Protein AF-A0A5E4J9L6-F1 (afdb_monomer)

Sequence (133 aa):
MPQKLSNAWMKELGEKWEQIHNNYINNIGNLTLAAYNEKYSNRTFLEKRDLVNDGHPIGLGNCPLRLNEGLSRKDQWGKTEIVERTEKLAEEATMVWPYPQLSPEIIAKYRLLKTEEYNVDDSEDSKPDDEYY

Foldseek 3Di:
DDPDADPVQDVLQPPCS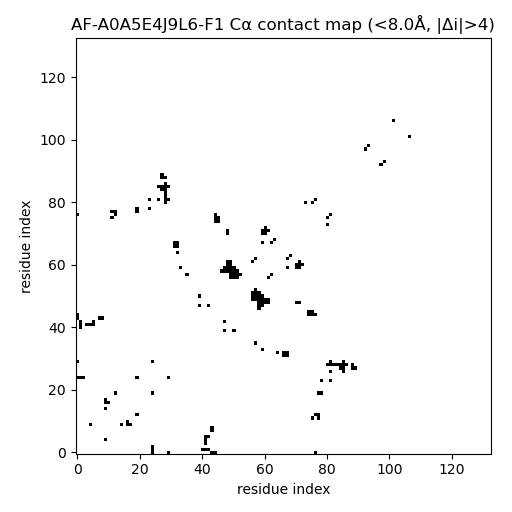VVFCVVQVPFCLPDDDAPCVVQCHNDFLVCQQQPDDPNHGRHLLPDPDPLSPPSVVDPHDTPVSSVVSSVVVVVVVCVVVPDDDDDPVVVVVVVVVVVVVPPPPPDDDDDDDDDDD

Radius of gyration: 23.13 Å; Cα contacts (8 Å, |Δi|>4): 103; chains: 1; bounding box: 56×44×55 Å

Mean predicted aligned error: 9.45 Å

Solvent-accessible surface area (backbone atoms only — not comparable to full-atom values): 8366 Å² total; per-residue (Å²): 115,54,97,60,76,38,74,67,46,41,59,75,50,38,99,53,25,65,63,46,44,76,75,45,57,86,39,68,33,53,58,67,87,72,96,55,61,81,81,38,60,60,55,46,64,59,58,35,29,68,27,67,55,96,90,40,75,70,8,51,43,65,48,90,49,73,77,36,63,69,51,56,79,51,88,72,79,47,69,68,56,34,50,60,40,28,53,55,53,49,54,55,46,45,72,76,58,55,82,81,90,71,55,72,67,59,53,51,53,56,54,50,56,58,55,68,78,59,74,82,78,78,85,72,91,74,75,87,82,78,88,84,136

pLDDT: mean 86.75, std 15.87, range [41.81, 97.88]

Secondary structure (DSSP, 8-state):
--SS--HHHHHHH-TTHHHHHHHHTTSGGG----S-HHHHTT--HHHHHT-EETTEE-SGGG---GGGTTGGG-S--SHHHHHHHHHHHHHHHHHHSPPP---HHHHHHHHHHHHHTT---------------

Structure (mmCIF, N/CA/C/O backbone):
data_AF-A0A5E4J9L6-F1
#
_entry.id   AF-A0A5E4J9L6-F1
#
loop_
_atom_site.group_PDB
_atom_site.id
_atom_site.type_symbol
_atom_site.label_atom_id
_atom_site.label_alt_id
_atom_site.label_comp_id
_atom_site.label_asym_id
_atom_site.label_entity_id
_atom_site.label_seq_id
_atom_site.pdbx_PDB_ins_code
_atom_site.Cartn_x
_atom_site.Cartn_y
_atom_site.Cartn_z
_atom_site.occupancy
_atom_site.B_iso_or_equiv
_atom_site.auth_seq_id
_atom_site.auth_comp_id
_atom_site.auth_asym_id
_atom_site.auth_atom_id
_atom_site.pdbx_PDB_model_num
ATOM 1 N N . MET A 1 1 ? -1.182 -2.078 4.657 1.00 92.62 1 MET A N 1
ATOM 2 C CA . MET A 1 1 ? -1.251 -2.933 5.870 1.00 92.62 1 MET A CA 1
ATOM 3 C C . MET A 1 1 ? -0.034 -2.654 6.761 1.00 92.62 1 MET A C 1
ATOM 5 O O . MET A 1 1 ? 1.011 -2.365 6.192 1.00 92.62 1 MET A O 1
ATOM 9 N N . PRO A 1 2 ? -0.127 -2.632 8.106 1.00 93.62 2 PRO A N 1
ATOM 10 C CA . PRO A 1 2 ? 1.035 -2.400 8.972 1.00 93.62 2 PRO A CA 1
ATOM 11 C C . PRO A 1 2 ? 1.891 -3.662 9.165 1.00 93.62 2 PRO A C 1
ATOM 13 O O . PRO A 1 2 ? 1.380 -4.778 9.103 1.00 93.62 2 PRO A O 1
ATOM 16 N N . GLN A 1 3 ? 3.183 -3.476 9.458 1.00 93.88 3 GLN A N 1
ATOM 17 C CA . GLN A 1 3 ? 4.111 -4.581 9.749 1.00 93.88 3 GLN A CA 1
ATOM 18 C C . GLN A 1 3 ? 3.691 -5.368 10.993 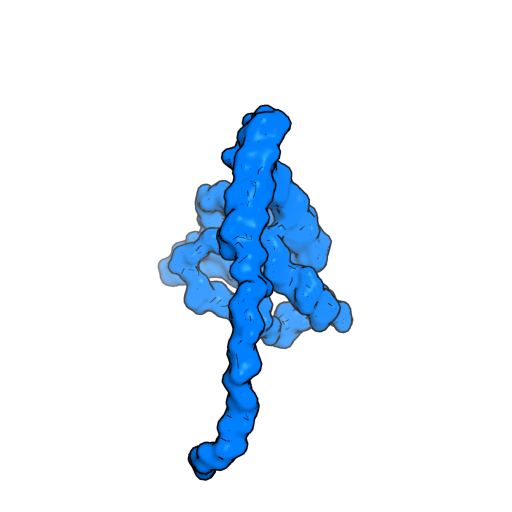1.00 93.88 3 GLN A C 1
ATOM 20 O O . GLN A 1 3 ? 3.727 -6.592 11.004 1.00 93.88 3 GLN A O 1
ATOM 25 N N . LYS A 1 4 ? 3.214 -4.663 12.023 1.00 94.31 4 LYS A N 1
ATOM 26 C CA . LYS A 1 4 ? 2.601 -5.269 13.203 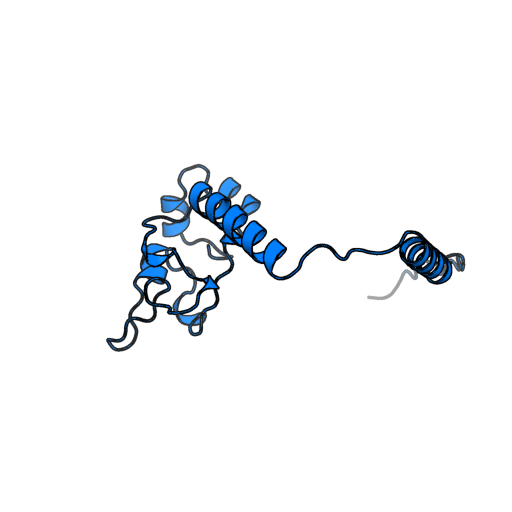1.00 94.31 4 LYS A CA 1
ATOM 27 C C . LYS A 1 4 ? 1.105 -4.984 13.190 1.00 94.31 4 LYS A C 1
ATOM 29 O O . LYS A 1 4 ? 0.698 -3.825 13.264 1.00 94.31 4 LYS A O 1
ATOM 34 N N . LEU A 1 5 ? 0.289 -6.030 13.103 1.00 94.94 5 LEU A N 1
ATOM 35 C CA . LEU A 1 5 ? -1.161 -5.872 13.161 1.00 94.94 5 LEU A CA 1
ATOM 36 C C . LEU A 1 5 ? -1.625 -5.493 14.571 1.00 94.94 5 LEU A C 1
ATOM 38 O O . LEU A 1 5 ? -1.102 -5.975 15.575 1.00 94.94 5 LEU A O 1
ATOM 42 N N . SER A 1 6 ? -2.636 -4.630 14.631 1.00 95.81 6 SER A N 1
ATOM 43 C CA . SER A 1 6 ? -3.442 -4.407 15.830 1.00 95.81 6 SER A CA 1
ATOM 44 C C . SER A 1 6 ? -4.610 -5.400 15.871 1.00 95.81 6 SER A C 1
ATOM 46 O O . SER A 1 6 ? -4.965 -5.994 14.852 1.00 95.81 6 SER A O 1
ATOM 48 N N . ASN A 1 7 ? -5.269 -5.532 17.025 1.00 96.69 7 ASN A N 1
ATOM 49 C CA . ASN A 1 7 ? -6.467 -6.374 17.151 1.00 96.69 7 ASN A CA 1
ATOM 50 C C . ASN A 1 7 ? -7.582 -5.956 16.174 1.00 96.69 7 ASN A C 1
ATOM 52 O O . ASN A 1 7 ? -8.320 -6.803 15.678 1.00 96.69 7 ASN A O 1
ATOM 56 N N . ALA A 1 8 ? -7.686 -4.657 15.871 1.00 96.38 8 ALA A N 1
ATOM 57 C CA . ALA A 1 8 ? -8.644 -4.144 14.895 1.00 96.38 8 ALA A CA 1
ATOM 58 C C . ALA A 1 8 ? -8.344 -4.672 13.483 1.00 96.38 8 ALA A C 1
ATOM 60 O O . ALA A 1 8 ? -9.242 -5.183 12.824 1.00 96.38 8 ALA A O 1
ATOM 61 N N . TRP A 1 9 ? -7.074 -4.656 13.065 1.00 96.62 9 TRP A N 1
ATOM 62 C CA . TRP A 1 9 ? -6.654 -5.254 11.795 1.00 96.62 9 TRP A CA 1
ATOM 63 C C . TRP A 1 9 ? -6.920 -6.757 11.730 1.00 96.62 9 TRP A C 1
ATOM 65 O O . TRP A 1 9 ? -7.412 -7.243 10.719 1.00 96.62 9 TRP A O 1
ATOM 75 N N . MET A 1 10 ? -6.610 -7.500 12.797 1.00 97.19 10 MET A N 1
ATOM 76 C CA . MET A 1 10 ? -6.875 -8.944 12.841 1.00 97.19 10 MET A CA 1
ATOM 77 C C . MET A 1 10 ? -8.370 -9.231 12.661 1.00 97.19 10 MET A C 1
ATOM 79 O O . MET A 1 10 ? -8.746 -10.133 11.920 1.00 97.19 10 MET A O 1
ATOM 83 N N . LYS A 1 11 ? -9.230 -8.412 13.280 1.00 96.38 11 LYS A N 1
ATOM 84 C CA . LYS A 1 11 ? -10.682 -8.505 13.120 1.00 96.38 11 LYS A CA 1
ATOM 85 C C . LYS A 1 11 ? -11.136 -8.174 11.695 1.00 96.38 11 LYS A C 1
ATOM 87 O O . LYS A 1 11 ? -11.969 -8.897 11.162 1.00 96.38 11 LYS A O 1
ATOM 92 N N . GLU A 1 12 ? -10.600 -7.117 11.081 1.00 95.50 12 GLU A N 1
ATOM 93 C CA . GLU A 1 12 ? -10.930 -6.722 9.700 1.00 95.50 12 GLU A CA 1
ATOM 94 C C . GLU A 1 12 ? -10.521 -7.784 8.669 1.00 95.50 12 GLU A C 1
ATOM 96 O O . GLU A 1 12 ? -11.237 -8.015 7.699 1.00 95.50 12 GLU A O 1
ATOM 101 N N . LEU A 1 13 ? -9.393 -8.462 8.889 1.00 96.38 13 LEU A N 1
ATOM 102 C CA . LEU A 1 13 ? -8.909 -9.530 8.008 1.00 96.38 13 LEU A CA 1
ATOM 103 C C . LEU A 1 13 ? -9.601 -10.886 8.252 1.00 96.38 13 LEU A C 1
ATOM 105 O O . LEU A 1 13 ? -9.477 -11.794 7.425 1.00 96.38 13 LEU A O 1
ATOM 109 N N . GLY A 1 14 ? -10.333 -11.026 9.361 1.00 96.25 14 GLY A N 1
ATOM 110 C CA . GLY A 1 14 ? -11.086 -12.226 9.723 1.00 96.25 14 GLY A CA 1
ATOM 111 C C . GLY A 1 14 ? -10.215 -13.391 10.204 1.00 96.25 14 GLY A C 1
ATOM 112 O O . GLY A 1 14 ? -9.046 -13.236 10.538 1.00 96.25 14 GLY A O 1
ATOM 113 N N . GLU A 1 15 ? -10.779 -14.600 10.235 1.00 96.00 15 GLU A N 1
ATOM 114 C CA . GLU A 1 15 ? -10.125 -15.794 10.809 1.00 96.00 15 GLU A CA 1
ATOM 115 C C . GLU A 1 15 ? -8.783 -16.146 10.149 1.00 96.00 15 GLU A C 1
ATOM 117 O O . GLU A 1 15 ? -7.897 -16.704 10.789 1.00 96.00 15 GLU A O 1
ATOM 122 N N . LYS A 1 16 ? -8.608 -15.785 8.873 1.00 96.75 16 LYS A N 1
ATOM 123 C CA . LYS A 1 16 ? -7.387 -16.048 8.097 1.00 96.75 16 LYS A CA 1
ATOM 124 C C . LYS A 1 16 ? -6.384 -14.894 8.145 1.00 96.75 16 LYS A C 1
ATOM 126 O O . LYS A 1 16 ? -5.511 -14.823 7.279 1.00 96.75 16 LYS A O 1
ATOM 131 N N . TRP A 1 17 ? -6.503 -13.984 9.115 1.00 97.50 17 TRP A N 1
ATOM 132 C CA . TRP A 1 17 ? -5.670 -12.782 9.199 1.00 97.50 17 TRP A CA 1
ATOM 133 C C . TRP A 1 17 ? -4.172 -13.086 9.147 1.00 97.50 17 TRP A C 1
ATOM 135 O O . TRP A 1 17 ? -3.446 -12.368 8.470 1.00 97.50 17 TRP A O 1
ATOM 145 N N . GLU A 1 18 ? -3.717 -14.156 9.803 1.00 97.88 18 GLU A N 1
ATOM 146 C CA . GLU A 1 18 ? -2.296 -14.508 9.884 1.00 97.88 18 GLU A CA 1
ATOM 147 C C . GLU A 1 18 ? -1.758 -14.935 8.518 1.00 97.88 18 GLU A C 1
ATOM 149 O O . GLU A 1 18 ? -0.759 -14.407 8.034 1.00 97.88 18 GLU A O 1
ATOM 154 N N . GLN A 1 19 ? -2.488 -15.820 7.833 1.00 97.88 19 GLN A N 1
ATOM 155 C CA . GLN A 1 19 ? -2.154 -16.238 6.474 1.00 97.88 19 GLN A CA 1
ATOM 156 C C . GLN A 1 19 ? -2.166 -15.049 5.503 1.00 97.88 19 GLN A C 1
ATOM 158 O O . GLN A 1 19 ? -1.291 -14.935 4.645 1.00 97.88 19 GLN A O 1
ATOM 163 N N . ILE A 1 20 ? -3.162 -14.164 5.619 1.00 97.56 20 ILE A N 1
ATOM 164 C CA . ILE A 1 20 ? -3.269 -12.981 4.762 1.00 97.56 20 ILE A CA 1
ATOM 165 C C . ILE A 1 20 ? -2.110 -12.016 5.038 1.00 97.56 20 ILE A C 1
ATOM 167 O O . ILE A 1 20 ? -1.495 -11.509 4.106 1.00 97.56 20 ILE A O 1
ATOM 171 N N . HIS A 1 21 ? -1.774 -11.767 6.299 1.00 97.75 21 HIS A N 1
ATOM 172 C CA . HIS A 1 21 ? -0.672 -10.876 6.645 1.00 97.75 21 HIS A CA 1
ATOM 173 C C . HIS A 1 21 ? 0.656 -11.410 6.113 1.00 97.75 21 HIS A C 1
ATOM 175 O O . HIS A 1 21 ? 1.301 -10.724 5.324 1.00 97.75 21 HIS A O 1
ATOM 181 N N . ASN A 1 22 ? 0.991 -12.663 6.425 1.00 97.56 22 ASN A N 1
ATOM 182 C CA . ASN A 1 22 ? 2.253 -13.284 6.019 1.00 97.56 22 ASN A CA 1
ATOM 183 C C . ASN A 1 22 ? 2.447 -13.286 4.497 1.00 97.56 22 ASN A C 1
ATOM 185 O O . ASN A 1 22 ? 3.529 -12.972 4.006 1.00 97.56 22 ASN A O 1
ATOM 189 N N . ASN A 1 23 ? 1.391 -13.591 3.739 1.00 97.56 23 ASN A N 1
ATOM 190 C CA . ASN A 1 23 ? 1.488 -13.695 2.284 1.00 97.56 23 ASN A CA 1
ATOM 191 C C . ASN A 1 23 ? 1.445 -12.341 1.571 1.00 97.56 23 ASN A C 1
ATOM 193 O O . ASN A 1 23 ? 1.961 -12.224 0.460 1.00 97.56 23 ASN A O 1
ATOM 197 N N . TYR A 1 24 ? 0.781 -11.338 2.155 1.00 97.38 24 TYR A N 1
ATOM 198 C CA . TYR A 1 24 ? 0.445 -10.115 1.428 1.00 97.38 24 TYR A CA 1
ATOM 199 C C . TYR A 1 24 ? 1.081 -8.841 1.978 1.00 97.38 24 TYR A C 1
ATOM 201 O O . TYR A 1 24 ? 1.053 -7.837 1.269 1.00 97.38 24 TYR A O 1
ATOM 209 N N . ILE A 1 25 ? 1.697 -8.848 3.165 1.00 96.81 25 ILE A N 1
ATOM 210 C CA . ILE A 1 25 ? 2.273 -7.641 3.778 1.00 96.81 25 ILE A CA 1
ATOM 211 C C . ILE A 1 25 ? 3.297 -6.940 2.874 1.00 96.81 25 ILE A C 1
ATOM 213 O O . ILE A 1 25 ? 3.235 -5.721 2.720 1.00 96.81 25 ILE A O 1
ATOM 217 N N . ASN A 1 26 ? 4.158 -7.702 2.197 1.00 96.38 26 ASN A N 1
ATOM 218 C CA . ASN A 1 26 ? 5.255 -7.169 1.380 1.00 96.38 26 ASN A CA 1
ATOM 219 C C . ASN A 1 26 ? 4.921 -7.031 -0.115 1.00 96.38 26 ASN A C 1
ATOM 221 O O . ASN A 1 26 ? 5.814 -6.792 -0.923 1.00 96.38 26 ASN A O 1
ATOM 225 N N . ASN A 1 27 ? 3.652 -7.169 -0.508 1.00 96.94 27 ASN A N 1
ATOM 226 C CA . ASN A 1 27 ? 3.259 -6.945 -1.898 1.00 96.94 27 ASN A CA 1
ATOM 227 C C . ASN A 1 27 ? 3.277 -5.460 -2.267 1.00 96.94 27 ASN A C 1
ATOM 229 O O . ASN A 1 27 ? 2.901 -4.604 -1.463 1.00 96.94 27 ASN A O 1
ATOM 233 N N . ILE A 1 28 ? 3.611 -5.165 -3.528 1.00 96.00 28 ILE A N 1
ATOM 234 C CA . ILE A 1 28 ? 3.616 -3.798 -4.073 1.00 96.00 28 ILE A CA 1
ATOM 235 C C . ILE A 1 28 ? 2.242 -3.122 -3.969 1.00 96.00 28 ILE A C 1
ATOM 237 O O . ILE A 1 28 ? 2.176 -1.906 -3.844 1.00 96.00 28 ILE A O 1
ATOM 241 N N . GLY A 1 29 ? 1.142 -3.880 -3.903 1.00 96.19 29 GLY A N 1
ATOM 242 C CA . GLY A 1 29 ? -0.181 -3.333 -3.599 1.00 96.19 29 GLY A CA 1
ATOM 243 C C . GLY A 1 29 ? -0.237 -2.536 -2.286 1.00 96.19 29 GLY A C 1
ATOM 244 O O . GLY A 1 29 ? -0.998 -1.578 -2.191 1.00 96.19 29 GLY A O 1
ATOM 245 N N . ASN A 1 30 ? 0.599 -2.857 -1.291 1.00 95.94 30 ASN A N 1
ATOM 246 C CA . ASN A 1 30 ? 0.713 -2.088 -0.045 1.00 95.94 30 ASN A CA 1
ATOM 247 C C . ASN A 1 30 ? 1.598 -0.837 -0.159 1.00 95.94 30 ASN A C 1
ATOM 249 O O . ASN A 1 30 ? 1.678 -0.078 0.809 1.00 95.94 30 ASN A O 1
ATOM 253 N N . LEU A 1 31 ? 2.255 -0.607 -1.299 1.00 93.81 31 LEU A N 1
ATOM 254 C CA . LEU A 1 31 ? 3.086 0.568 -1.514 1.00 93.81 31 LEU A CA 1
ATOM 255 C C . LEU A 1 31 ? 2.208 1.822 -1.602 1.00 93.81 31 LEU A C 1
ATOM 257 O O . LEU A 1 31 ? 1.308 1.949 -2.441 1.00 93.81 31 LEU A O 1
ATOM 261 N N . THR A 1 32 ? 2.502 2.767 -0.718 1.00 91.62 32 THR A N 1
ATOM 262 C CA . THR A 1 32 ? 1.872 4.085 -0.668 1.00 91.62 32 THR A CA 1
ATOM 263 C C . THR A 1 32 ? 2.937 5.127 -0.387 1.00 91.62 32 THR A C 1
ATOM 265 O O . THR A 1 32 ? 3.794 4.900 0.469 1.00 91.62 32 THR A O 1
ATOM 268 N N . LEU A 1 33 ? 2.863 6.281 -1.045 1.00 88.62 33 LEU A N 1
ATOM 269 C CA . LEU A 1 33 ? 3.725 7.415 -0.715 1.00 88.62 33 LEU A CA 1
ATOM 270 C C . LEU A 1 33 ? 2.992 8.337 0.257 1.00 88.62 33 LEU A C 1
ATOM 272 O O . LEU A 1 33 ? 1.880 8.781 -0.017 1.00 88.62 33 LEU A O 1
ATOM 276 N N . ALA A 1 34 ? 3.598 8.604 1.406 1.00 85.31 34 ALA A N 1
ATOM 277 C CA . ALA A 1 34 ? 2.958 9.313 2.500 1.00 85.31 34 ALA A CA 1
ATOM 278 C C . ALA A 1 34 ? 3.955 10.225 3.220 1.00 85.31 34 ALA A C 1
ATOM 280 O O . ALA A 1 34 ? 5.041 9.793 3.593 1.00 85.31 34 ALA A O 1
ATOM 281 N N . ALA A 1 35 ? 3.556 11.477 3.452 1.00 82.19 35 ALA A N 1
ATOM 282 C CA . ALA A 1 35 ? 4.356 12.448 4.201 1.00 82.19 35 ALA A CA 1
ATOM 283 C C . ALA A 1 35 ? 4.260 12.260 5.730 1.00 82.19 35 ALA A C 1
ATOM 285 O O . ALA A 1 35 ? 5.115 12.738 6.464 1.00 82.19 35 ALA A O 1
ATOM 286 N N . TYR A 1 36 ? 3.232 11.549 6.215 1.00 84.25 36 TYR A N 1
ATOM 287 C CA . TYR A 1 36 ? 2.885 11.448 7.639 1.00 84.25 36 TYR A CA 1
ATOM 288 C C . TYR A 1 36 ? 2.858 9.994 8.145 1.00 84.25 36 TYR A C 1
ATOM 290 O O . TYR A 1 36 ? 1.918 9.578 8.824 1.00 84.25 36 TYR A O 1
ATOM 298 N N . ASN A 1 37 ? 3.889 9.203 7.822 1.00 84.81 37 ASN A N 1
ATOM 299 C CA . ASN A 1 37 ? 3.975 7.779 8.194 1.00 84.81 37 ASN A CA 1
ATOM 300 C C . ASN A 1 37 ? 3.793 7.530 9.699 1.00 84.81 37 ASN A C 1
ATOM 302 O O . ASN A 1 37 ? 3.092 6.598 10.099 1.00 84.81 37 ASN A O 1
ATOM 306 N N . GLU A 1 38 ? 4.360 8.402 10.531 1.00 87.25 38 GLU A N 1
ATOM 307 C CA . GLU A 1 38 ? 4.248 8.324 11.990 1.00 87.25 38 GLU A CA 1
ATOM 308 C C . GLU A 1 38 ? 2.797 8.439 12.473 1.00 87.25 38 GLU A C 1
ATOM 310 O O . GLU A 1 38 ? 2.379 7.723 13.383 1.00 87.25 38 GLU A O 1
ATOM 315 N N . LYS A 1 39 ? 1.990 9.293 11.828 1.00 87.56 39 LYS A N 1
ATOM 316 C CA . LYS A 1 39 ? 0.578 9.499 12.183 1.00 87.56 39 LYS A CA 1
ATOM 317 C C . LYS A 1 39 ? -0.296 8.308 11.780 1.00 87.56 39 LYS A C 1
ATOM 319 O O . LYS A 1 39 ? -1.320 8.057 12.423 1.00 87.56 39 LYS A O 1
ATOM 324 N N . TYR A 1 40 ? 0.112 7.568 10.748 1.00 87.69 40 TYR A N 1
ATOM 325 C CA . TYR A 1 40 ? -0.584 6.376 10.273 1.00 87.69 40 TYR A CA 1
ATOM 326 C C . TYR A 1 40 ? -0.378 5.162 11.177 1.00 87.69 40 TYR A C 1
ATOM 328 O O . TYR A 1 40 ? -1.356 4.475 11.466 1.00 87.69 40 TYR A O 1
ATOM 336 N N . SER A 1 41 ? 0.846 4.897 11.645 1.00 89.12 41 SER A N 1
ATOM 337 C CA . SER A 1 41 ? 1.143 3.824 12.612 1.00 89.12 41 SER A CA 1
ATOM 338 C C . SER A 1 41 ? 0.405 2.495 12.291 1.00 89.12 41 SER A C 1
ATOM 340 O O . SER A 1 41 ? 0.294 2.092 11.124 1.00 89.12 41 SER A O 1
ATOM 342 N N . ASN A 1 42 ? -0.151 1.823 13.303 1.00 92.31 42 ASN A N 1
ATOM 343 C CA . ASN A 1 42 ? -0.939 0.589 13.186 1.00 92.31 42 ASN A CA 1
ATOM 344 C C . ASN A 1 42 ? -2.458 0.833 13.112 1.00 92.31 42 ASN A C 1
ATOM 346 O O . ASN A 1 42 ? -3.241 -0.076 13.399 1.00 92.31 42 ASN A O 1
ATOM 350 N N . ARG A 1 43 ? -2.873 2.046 12.719 1.00 94.12 43 ARG A N 1
ATOM 351 C CA . ARG A 1 43 ? -4.280 2.375 12.447 1.00 94.12 43 ARG A CA 1
ATOM 352 C C . ARG A 1 43 ? -4.859 1.473 11.364 1.00 94.12 43 ARG A C 1
ATOM 354 O O . ARG A 1 43 ? -4.111 1.021 10.484 1.00 94.12 43 ARG A O 1
ATOM 361 N N . THR A 1 44 ? -6.162 1.223 11.419 1.00 95.81 44 THR A N 1
ATOM 362 C CA . THR A 1 44 ? -6.887 0.478 10.384 1.00 95.81 44 THR A CA 1
ATOM 363 C C . THR A 1 44 ? -6.805 1.187 9.041 1.00 95.81 44 THR A C 1
ATOM 365 O O . THR A 1 44 ? -6.364 2.337 8.937 1.00 95.81 44 THR A O 1
ATOM 368 N N . PHE A 1 45 ? -7.179 0.493 7.971 1.00 95.88 45 PHE A N 1
ATOM 369 C CA . PHE A 1 45 ? -7.153 1.115 6.656 1.00 95.88 45 PHE A CA 1
ATOM 370 C C . PHE A 1 45 ? -8.069 2.340 6.577 1.00 95.88 45 PHE A C 1
ATOM 372 O O . PHE A 1 45 ? -7.619 3.390 6.123 1.00 95.88 45 PHE A O 1
ATOM 379 N N . LEU A 1 46 ? -9.302 2.230 7.076 1.00 96.50 46 LEU A N 1
ATOM 380 C CA . LEU A 1 46 ? -10.267 3.331 7.083 1.00 96.50 46 LEU A CA 1
ATOM 381 C C . LEU A 1 46 ? -9.743 4.541 7.862 1.00 96.50 46 LEU A C 1
ATOM 383 O O . LEU A 1 46 ? -9.767 5.662 7.362 1.00 96.50 46 LEU A O 1
ATOM 387 N N . GLU A 1 47 ? -9.156 4.311 9.037 1.00 95.25 47 GLU A N 1
ATOM 388 C CA . GLU A 1 47 ? -8.534 5.376 9.826 1.00 95.25 47 GLU A CA 1
ATOM 389 C C . GLU A 1 47 ? -7.380 6.069 9.084 1.00 95.25 47 GLU A C 1
ATOM 391 O O . GLU A 1 47 ? -7.193 7.275 9.222 1.00 95.25 47 GLU A O 1
ATOM 396 N N . LYS A 1 48 ? -6.586 5.328 8.301 1.00 95.06 48 LYS A N 1
ATOM 397 C CA . LYS A 1 48 ? -5.510 5.903 7.473 1.00 95.06 48 LYS A CA 1
ATOM 398 C C . LYS A 1 48 ? -6.059 6.643 6.259 1.00 95.06 48 LYS A C 1
ATOM 400 O O . LYS A 1 48 ? -5.502 7.668 5.873 1.00 95.06 48 LYS A O 1
ATOM 405 N N . ARG A 1 49 ? -7.125 6.131 5.645 1.00 95.19 49 ARG A N 1
ATOM 406 C CA . ARG A 1 49 ? -7.797 6.739 4.491 1.00 95.19 49 ARG A CA 1
ATOM 407 C C . ARG A 1 49 ? -8.379 8.102 4.854 1.00 95.19 49 ARG A C 1
ATOM 409 O O . ARG A 1 49 ? -8.139 9.060 4.121 1.00 95.19 49 ARG A O 1
ATOM 416 N N . ASP A 1 50 ? -9.029 8.182 6.011 1.00 95.62 50 ASP A N 1
ATOM 417 C CA . ASP A 1 50 ? -9.832 9.333 6.437 1.00 95.62 50 ASP A CA 1
ATOM 418 C C . ASP A 1 50 ? -9.132 10.195 7.503 1.00 95.62 50 ASP A C 1
ATOM 420 O O . ASP A 1 50 ? -9.763 11.013 8.170 1.00 95.62 50 ASP A O 1
ATOM 424 N N . LEU A 1 51 ? -7.818 10.022 7.686 1.00 94.88 51 LEU A N 1
ATOM 425 C CA . LEU A 1 51 ? -7.060 10.706 8.731 1.00 94.88 51 LEU A CA 1
ATOM 426 C C . LEU A 1 51 ? -7.137 12.238 8.603 1.00 94.88 51 LEU A C 1
ATOM 428 O O . LEU A 1 51 ? -6.883 12.807 7.538 1.00 94.88 51 LEU A O 1
ATOM 432 N N . VAL A 1 52 ? -7.384 12.902 9.732 1.00 93.94 52 VAL A N 1
ATOM 433 C CA . VAL A 1 52 ? -7.367 14.362 9.882 1.00 93.94 52 VAL A CA 1
ATOM 434 C C . VAL A 1 52 ? -6.311 14.744 10.920 1.00 93.94 52 VAL A C 1
ATOM 436 O O . VAL A 1 52 ? -6.209 14.105 11.967 1.00 93.94 52 VAL A O 1
ATOM 439 N N . ASN A 1 53 ?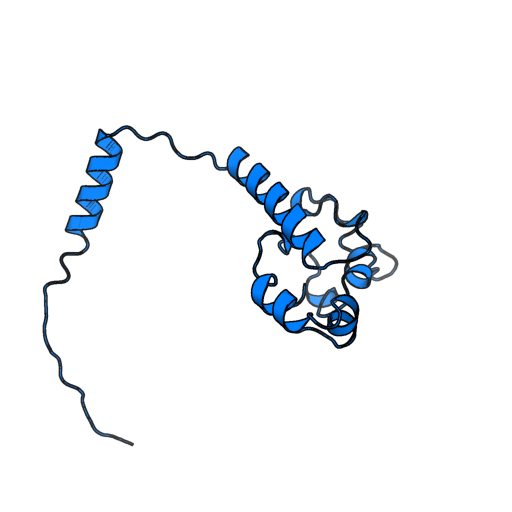 -5.531 15.789 10.642 1.00 90.75 53 ASN A N 1
ATOM 440 C CA . ASN A 1 53 ? -4.583 16.383 11.583 1.00 90.75 53 ASN A CA 1
ATOM 441 C C . ASN A 1 53 ? -4.811 17.897 11.627 1.00 90.75 53 ASN A C 1
ATOM 443 O O . ASN A 1 53 ? -4.768 18.549 10.589 1.00 90.75 53 ASN A O 1
ATOM 447 N N . ASP A 1 54 ? -5.082 18.437 12.817 1.00 91.44 54 ASP A N 1
ATOM 448 C CA . ASP A 1 54 ? -5.332 19.870 13.048 1.00 91.44 54 ASP A CA 1
ATOM 449 C C . ASP A 1 54 ? -6.420 20.468 12.133 1.00 91.44 54 ASP A C 1
ATOM 451 O O . ASP A 1 54 ? -6.296 21.571 11.615 1.00 91.44 54 ASP A O 1
ATOM 455 N N . GLY A 1 55 ? -7.495 19.707 11.895 1.00 91.88 55 GLY A N 1
ATOM 456 C CA . GLY A 1 55 ? -8.604 20.115 11.022 1.00 91.88 55 GLY A CA 1
ATOM 457 C C . GLY A 1 55 ? -8.342 19.943 9.521 1.00 91.88 55 GLY A C 1
ATOM 458 O O . GLY A 1 55 ? -9.253 20.147 8.722 1.00 91.88 55 GLY A O 1
ATOM 459 N N . HIS A 1 56 ? -7.143 19.512 9.125 1.00 90.56 56 HIS A N 1
ATOM 460 C CA . HIS A 1 56 ? -6.786 19.275 7.729 1.00 90.56 56 HIS A CA 1
ATOM 461 C C . HIS A 1 56 ? -6.833 17.779 7.376 1.00 90.56 56 HIS A C 1
ATOM 463 O O . HIS A 1 56 ? -6.237 16.964 8.090 1.00 90.56 56 HIS A O 1
ATOM 469 N N . PRO A 1 57 ? -7.508 17.383 6.280 1.00 91.62 57 PRO A N 1
ATOM 470 C CA . PRO A 1 57 ? -7.507 16.000 5.822 1.00 91.62 57 PRO A CA 1
ATOM 471 C C . PRO A 1 57 ? -6.123 15.638 5.274 1.00 91.62 57 PRO A C 1
ATOM 473 O O . PRO A 1 57 ? -5.676 16.182 4.267 1.00 91.62 57 PRO A O 1
ATOM 476 N N . ILE A 1 58 ? -5.447 14.706 5.941 1.00 91.38 58 ILE A N 1
ATOM 477 C CA . ILE A 1 58 ? -4.113 14.218 5.557 1.00 91.38 58 ILE A CA 1
ATOM 478 C C . ILE A 1 58 ? -4.116 12.746 5.146 1.00 91.38 58 ILE A C 1
ATOM 480 O O . ILE A 1 58 ? -3.069 12.226 4.767 1.00 91.38 58 ILE A O 1
ATOM 484 N N . GLY A 1 59 ? -5.263 12.073 5.256 1.00 93.06 59 GLY A N 1
ATOM 485 C CA . GLY A 1 59 ? -5.404 10.651 4.991 1.00 93.06 59 GLY A CA 1
ATOM 486 C C . GLY A 1 59 ? -5.151 10.255 3.539 1.00 93.06 59 GLY A C 1
ATOM 487 O O . GLY A 1 59 ? -5.205 11.073 2.618 1.00 93.06 59 GLY A O 1
ATOM 488 N N . LEU A 1 60 ? -4.913 8.958 3.328 1.00 92.75 60 LEU A N 1
ATOM 489 C CA . LEU A 1 60 ? -4.608 8.387 2.011 1.00 92.75 60 LEU A CA 1
ATOM 490 C C . LEU A 1 60 ? -5.703 8.682 0.977 1.00 92.75 60 LEU A C 1
ATOM 492 O O . LEU A 1 60 ? -5.400 8.776 -0.210 1.00 92.75 60 LEU A O 1
ATOM 496 N N . GLY A 1 61 ? -6.952 8.870 1.417 1.00 91.25 61 GLY A N 1
ATOM 497 C CA . GLY A 1 61 ? -8.068 9.220 0.546 1.00 91.25 61 GLY A CA 1
ATOM 498 C C . GLY A 1 61 ? -8.013 10.645 -0.018 1.00 91.25 61 GLY A C 1
ATOM 499 O O . GLY A 1 61 ? -8.613 10.905 -1.055 1.00 91.25 61 GLY A O 1
ATOM 500 N N . ASN A 1 62 ? -7.264 11.547 0.621 1.00 88.00 62 ASN A N 1
ATOM 501 C CA . ASN A 1 62 ? -7.114 12.951 0.221 1.00 88.00 62 ASN A CA 1
ATOM 502 C C . ASN A 1 62 ? -5.717 13.255 -0.348 1.00 88.00 62 ASN A C 1
ATOM 504 O O . ASN A 1 62 ? -5.367 14.408 -0.589 1.00 88.00 62 ASN A O 1
ATOM 508 N N . CYS A 1 63 ? -4.896 12.223 -0.555 1.00 85.94 63 CYS A N 1
ATOM 509 C CA . CYS A 1 63 ? -3.545 12.378 -1.067 1.00 85.94 63 CYS A CA 1
ATOM 510 C C . CYS A 1 63 ? -3.565 12.571 -2.599 1.00 85.94 63 CYS A C 1
ATOM 512 O O . CYS A 1 63 ? -4.013 11.667 -3.305 1.00 85.94 63 CYS A O 1
ATOM 514 N N . PRO A 1 64 ? -3.036 13.684 -3.149 1.00 85.06 64 PRO A N 1
ATOM 515 C CA . PRO A 1 64 ? -3.091 13.972 -4.590 1.00 85.06 64 PRO A CA 1
ATOM 516 C C . PRO A 1 64 ? -2.088 13.154 -5.427 1.00 85.06 64 PRO A C 1
ATOM 518 O O . PRO A 1 64 ? -1.954 13.365 -6.632 1.00 85.06 64 PRO A O 1
ATOM 521 N N . LEU A 1 65 ? -1.335 12.244 -4.805 1.00 90.25 65 LEU A N 1
ATOM 522 C CA . LEU A 1 65 ? -0.279 11.486 -5.469 1.00 90.25 65 LEU A CA 1
ATOM 523 C C . LEU A 1 65 ? -0.869 10.356 -6.315 1.00 90.25 65 LEU A C 1
ATOM 525 O O . LEU A 1 65 ? -1.591 9.505 -5.798 1.00 90.25 65 LEU A O 1
ATOM 529 N N . ARG A 1 66 ? -0.473 10.291 -7.594 1.00 88.56 66 ARG A N 1
ATOM 530 C CA . ARG A 1 66 ? -0.922 9.254 -8.545 1.00 88.56 66 ARG A CA 1
ATOM 531 C C . ARG A 1 66 ? -0.718 7.834 -8.022 1.00 88.56 66 ARG A C 1
ATOM 533 O O . ARG A 1 66 ? -1.599 7.002 -8.184 1.00 88.56 66 ARG A O 1
ATOM 540 N N . LEU A 1 67 ? 0.393 7.579 -7.327 1.00 91.62 67 LEU A N 1
ATOM 541 C CA . LEU A 1 67 ? 0.668 6.269 -6.733 1.00 91.62 67 LEU A CA 1
ATOM 542 C C . LEU A 1 67 ? -0.446 5.821 -5.775 1.00 91.62 67 LEU A C 1
ATOM 544 O O . LEU A 1 67 ? -0.759 4.641 -5.708 1.00 91.62 67 LEU A O 1
ATOM 548 N N . ASN A 1 68 ? -1.079 6.743 -5.048 1.00 93.31 68 ASN A N 1
ATOM 549 C CA . ASN A 1 68 ? -2.135 6.444 -4.079 1.00 93.31 68 ASN A CA 1
ATOM 550 C C . ASN A 1 68 ? -3.540 6.435 -4.701 1.00 93.31 68 ASN A C 1
ATOM 552 O O . ASN A 1 68 ? -4.528 6.250 -3.989 1.00 93.31 68 ASN A O 1
ATOM 556 N N . GLU A 1 69 ? -3.655 6.606 -6.019 1.00 89.44 69 GLU A N 1
ATOM 557 C CA . GLU A 1 69 ? -4.942 6.666 -6.699 1.00 89.44 69 GLU A CA 1
ATOM 558 C C . GLU A 1 69 ? -5.790 5.413 -6.418 1.00 89.44 69 GLU A C 1
ATOM 560 O O . GLU A 1 69 ? -5.300 4.280 -6.376 1.00 89.44 69 GLU A O 1
ATOM 565 N N . GLY A 1 70 ? -7.091 5.628 -6.211 1.00 90.44 70 GLY A N 1
ATOM 566 C CA . GLY A 1 70 ? -8.073 4.572 -5.973 1.00 90.44 70 GLY A CA 1
ATOM 567 C C . GLY A 1 70 ? -8.222 4.152 -4.511 1.00 90.44 70 GLY A C 1
ATOM 568 O O . GLY A 1 70 ? -9.261 3.587 -4.178 1.00 90.44 70 GLY A O 1
ATOM 569 N N . LEU A 1 71 ? -7.271 4.483 -3.625 1.00 93.56 71 LEU A N 1
ATOM 570 C CA . LEU A 1 71 ? -7.378 4.171 -2.191 1.00 93.56 71 LEU A CA 1
ATOM 571 C C . LEU A 1 71 ? -8.573 4.864 -1.522 1.00 93.56 71 LEU A C 1
ATOM 573 O O . LEU A 1 71 ? -9.188 4.291 -0.630 1.00 93.56 71 LEU A O 1
ATOM 577 N N . SER A 1 72 ? -8.943 6.062 -1.984 1.00 92.56 72 SER A N 1
ATOM 578 C CA . SER A 1 72 ? -10.094 6.818 -1.470 1.00 92.56 72 SER A CA 1
ATOM 579 C C . SER A 1 72 ? -11.438 6.109 -1.648 1.00 92.56 72 SER A C 1
ATOM 581 O O . SER A 1 72 ? -12.372 6.389 -0.907 1.00 92.56 72 SER A O 1
ATOM 583 N N . ARG A 1 73 ? -11.543 5.193 -2.619 1.00 93.25 73 ARG A N 1
ATOM 584 C CA . ARG A 1 73 ? -12.788 4.497 -2.985 1.00 93.25 73 ARG A CA 1
ATOM 585 C C . ARG A 1 73 ? 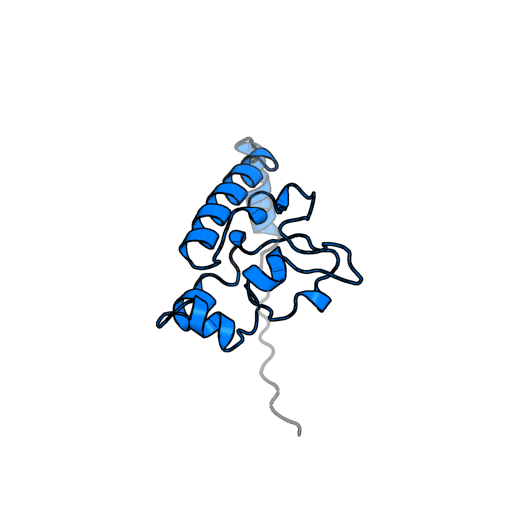-12.913 3.101 -2.380 1.00 93.25 73 ARG A C 1
ATOM 587 O O . ARG A 1 73 ? -13.858 2.389 -2.696 1.00 93.25 73 ARG A O 1
ATOM 594 N N . LYS A 1 74 ? -11.930 2.666 -1.595 1.00 95.88 74 LYS A N 1
ATOM 595 C CA . LYS A 1 74 ? -11.946 1.354 -0.947 1.00 95.88 74 LYS A CA 1
ATOM 596 C C . LYS A 1 74 ? -12.432 1.529 0.485 1.00 95.88 74 LYS A C 1
ATOM 598 O O . LYS A 1 74 ? -12.010 2.475 1.144 1.00 95.88 74 LYS A O 1
ATOM 603 N N . ASP A 1 75 ? -13.277 0.619 0.959 1.00 96.00 75 ASP A N 1
ATOM 604 C CA . ASP A 1 75 ? -13.802 0.617 2.337 1.00 96.00 75 ASP A CA 1
ATOM 605 C C . ASP A 1 75 ? -13.145 -0.443 3.231 1.00 96.00 75 ASP A C 1
ATOM 607 O O . ASP A 1 75 ? -13.368 -0.494 4.436 1.00 96.00 75 ASP A O 1
ATOM 611 N N . GLN A 1 76 ? -12.301 -1.285 2.644 1.00 95.81 76 GLN A N 1
ATOM 612 C CA . GLN A 1 76 ? -11.568 -2.338 3.330 1.00 95.81 76 GLN A CA 1
ATOM 613 C C . GLN A 1 76 ? -10.209 -2.538 2.663 1.00 95.81 76 GLN A C 1
ATOM 615 O O . GLN A 1 76 ? -9.965 -2.041 1.560 1.00 95.81 76 GLN A O 1
ATOM 620 N N . TRP A 1 77 ? -9.324 -3.267 3.337 1.00 97.06 77 TRP A N 1
ATOM 621 C CA . TRP A 1 77 ? -7.989 -3.552 2.824 1.00 97.06 77 TRP A CA 1
ATOM 622 C C . TRP A 1 77 ? -7.532 -4.953 3.196 1.00 97.06 77 TRP A C 1
ATOM 624 O O . TRP A 1 77 ? -6.824 -5.158 4.181 1.00 97.06 77 TRP A O 1
ATOM 634 N N . GLY A 1 78 ? -7.953 -5.929 2.406 1.00 96.56 78 GLY A N 1
ATOM 635 C CA . GLY A 1 78 ? -7.591 -7.324 2.572 1.00 96.56 78 GLY A CA 1
ATOM 636 C C . GLY A 1 78 ? -6.832 -7.873 1.371 1.00 96.56 78 GLY A C 1
ATOM 637 O O . GLY A 1 78 ? -6.285 -7.148 0.540 1.00 96.56 78 GLY A O 1
ATOM 638 N N . LYS A 1 79 ? -6.809 -9.205 1.286 1.00 97.06 79 LYS A N 1
ATOM 639 C CA . LYS A 1 79 ? -6.190 -9.945 0.180 1.00 97.06 79 LYS A CA 1
ATOM 640 C C . LYS A 1 79 ? -6.662 -9.435 -1.185 1.00 97.06 79 LYS A C 1
ATOM 642 O O . LYS A 1 79 ? -5.828 -9.202 -2.052 1.00 97.06 79 LYS A O 1
ATOM 647 N N . THR A 1 80 ? -7.973 -9.292 -1.372 1.00 97.00 80 THR A N 1
ATOM 648 C CA . THR A 1 80 ? -8.571 -8.936 -2.664 1.00 97.00 80 THR A CA 1
ATOM 649 C C . THR A 1 80 ? -8.068 -7.580 -3.145 1.00 97.00 80 THR A C 1
ATOM 651 O O . THR A 1 80 ? -7.526 -7.483 -4.241 1.00 97.00 80 THR A O 1
ATOM 654 N N . GLU A 1 81 ? -8.131 -6.553 -2.295 1.00 97.62 81 GLU A N 1
ATOM 655 C CA . GLU A 1 81 ? -7.711 -5.199 -2.664 1.00 97.62 81 GLU A CA 1
ATOM 656 C C . GLU A 1 81 ? -6.200 -5.107 -2.906 1.00 97.62 81 GLU A C 1
ATOM 658 O O . GLU A 1 81 ? -5.760 -4.376 -3.795 1.00 97.62 81 GLU A O 1
ATOM 663 N N . ILE A 1 82 ? -5.398 -5.864 -2.146 1.00 97.38 82 ILE A N 1
ATOM 664 C CA . ILE A 1 82 ? -3.944 -5.914 -2.335 1.00 97.38 82 ILE A CA 1
ATOM 665 C C . ILE A 1 82 ? -3.586 -6.567 -3.669 1.00 97.38 82 ILE A C 1
ATOM 667 O O . ILE A 1 82 ? -2.686 -6.072 -4.347 1.00 97.38 82 ILE A O 1
ATOM 671 N N . VAL A 1 83 ? -4.255 -7.659 -4.048 1.00 97.81 83 VAL A N 1
ATOM 672 C CA . VAL A 1 83 ? -4.009 -8.350 -5.324 1.00 97.81 83 VAL A CA 1
ATOM 673 C C . VAL A 1 83 ? -4.408 -7.462 -6.499 1.00 97.81 83 VAL A C 1
ATOM 675 O O . VAL A 1 83 ? -3.556 -7.178 -7.335 1.00 97.81 83 VAL A O 1
ATOM 678 N N . GLU A 1 84 ? -5.632 -6.925 -6.503 1.00 97.50 84 GLU A N 1
ATOM 679 C CA . GLU A 1 84 ? -6.115 -6.027 -7.567 1.00 97.5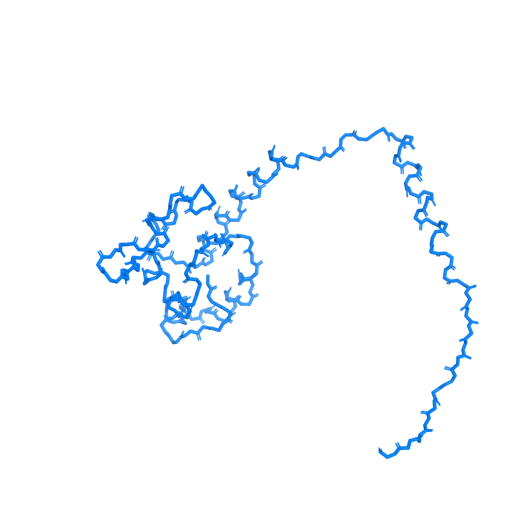0 84 GLU A CA 1
ATOM 680 C C . GLU A 1 84 ? -5.172 -4.836 -7.781 1.00 97.50 84 GLU A C 1
ATOM 682 O O . GLU A 1 84 ? -4.831 -4.458 -8.902 1.00 97.50 84 GLU A O 1
ATOM 687 N N . ARG A 1 85 ? -4.717 -4.222 -6.684 1.00 97.12 85 ARG A N 1
ATOM 688 C CA . ARG A 1 85 ? -3.795 -3.090 -6.770 1.00 97.12 85 ARG A CA 1
ATOM 689 C C . ARG A 1 85 ? -2.395 -3.509 -7.199 1.00 97.12 85 ARG A C 1
ATOM 691 O O . ARG A 1 85 ? -1.729 -2.735 -7.878 1.00 97.12 85 ARG A O 1
ATOM 698 N N . THR A 1 86 ? -1.939 -4.692 -6.795 1.00 97.31 86 THR A N 1
ATOM 699 C CA . THR A 1 86 ? -0.642 -5.237 -7.217 1.00 97.31 86 THR A CA 1
ATOM 700 C C . THR A 1 86 ? -0.602 -5.407 -8.730 1.00 97.31 86 THR A C 1
ATOM 702 O O . THR A 1 86 ? 0.366 -4.974 -9.345 1.00 97.31 86 THR A O 1
ATOM 705 N N . GLU A 1 87 ? -1.661 -5.957 -9.323 1.00 97.00 87 GLU A N 1
ATOM 706 C CA . GLU A 1 87 ? -1.793 -6.105 -10.777 1.00 97.00 87 GLU A CA 1
ATOM 707 C C . GLU A 1 87 ? -1.743 -4.742 -11.475 1.00 97.00 87 GLU A C 1
ATOM 709 O O . GLU A 1 87 ? -0.874 -4.523 -12.318 1.00 97.00 87 GLU A O 1
ATOM 714 N N . LYS A 1 88 ? -2.563 -3.777 -11.031 1.00 95.88 88 LYS A N 1
ATOM 715 C CA . LYS A 1 88 ? -2.552 -2.410 -11.583 1.00 95.88 88 LYS A CA 1
ATOM 716 C C . LYS A 1 88 ? -1.160 -1.765 -11.517 1.00 95.88 88 LYS A C 1
ATOM 718 O O . LYS A 1 88 ? -0.688 -1.200 -12.500 1.00 95.88 88 LYS A O 1
ATOM 723 N N . LEU A 1 89 ? -0.495 -1.826 -10.361 1.00 95.69 89 LEU A N 1
ATOM 724 C CA . LEU A 1 89 ? 0.826 -1.213 -10.189 1.00 95.69 89 LEU A CA 1
ATOM 725 C C . LEU A 1 89 ? 1.906 -1.929 -11.006 1.00 95.69 89 LEU A C 1
ATOM 727 O O . LEU A 1 89 ? 2.824 -1.275 -11.495 1.00 95.69 89 LEU A O 1
ATOM 731 N N . ALA A 1 90 ? 1.810 -3.250 -11.164 1.00 95.19 90 ALA A N 1
ATOM 732 C CA . ALA A 1 90 ? 2.725 -4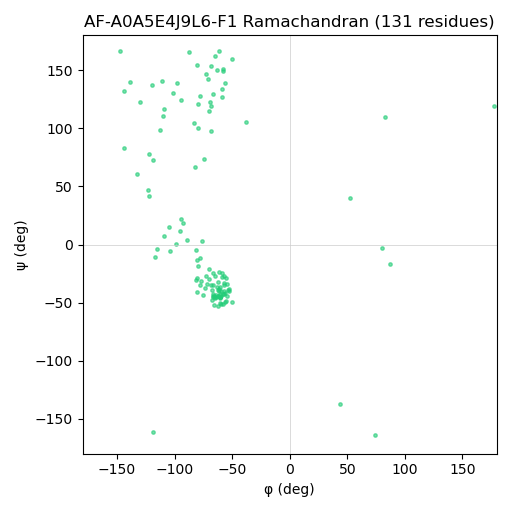.010 -12.006 1.00 95.19 90 ALA A CA 1
ATOM 733 C C . ALA A 1 90 ? 2.579 -3.608 -13.480 1.00 95.19 90 ALA A C 1
ATOM 735 O O . ALA A 1 90 ? 3.585 -3.343 -14.136 1.00 95.19 90 ALA A O 1
ATOM 736 N N . GLU A 1 91 ? 1.347 -3.485 -13.978 1.00 94.88 91 GLU A N 1
ATOM 737 C CA . GLU A 1 91 ? 1.073 -2.998 -15.333 1.00 94.88 91 GLU A CA 1
ATOM 738 C C . GLU A 1 91 ? 1.663 -1.600 -15.550 1.00 94.88 91 GLU A C 1
ATOM 740 O O . GLU A 1 91 ? 2.445 -1.402 -16.481 1.00 94.88 91 GLU A O 1
ATOM 745 N N . GLU A 1 92 ? 1.377 -0.650 -14.655 1.00 93.81 92 GLU A N 1
ATOM 746 C CA . GLU A 1 92 ? 1.938 0.706 -14.717 1.00 93.81 92 GLU A CA 1
ATOM 747 C C . GLU A 1 92 ? 3.474 0.693 -14.702 1.00 93.81 92 GLU A C 1
ATOM 749 O O . GLU A 1 92 ? 4.111 1.393 -15.494 1.00 93.81 92 GLU A O 1
ATOM 754 N N . ALA A 1 93 ? 4.082 -0.137 -13.851 1.00 93.62 93 ALA A N 1
ATOM 755 C CA . ALA A 1 93 ? 5.530 -0.278 -13.782 1.00 93.62 93 ALA A CA 1
ATOM 756 C C . ALA A 1 93 ? 6.121 -0.777 -15.108 1.00 93.62 93 ALA A C 1
ATOM 758 O O . ALA A 1 93 ? 7.142 -0.248 -15.544 1.00 93.62 93 ALA A O 1
ATOM 759 N N . THR A 1 94 ? 5.476 -1.725 -15.797 1.00 93.81 94 THR A N 1
ATOM 760 C CA . THR A 1 94 ? 5.966 -2.210 -17.102 1.00 93.81 94 THR A CA 1
ATOM 761 C C . THR A 1 94 ? 5.898 -1.158 -18.210 1.00 93.81 94 THR A C 1
ATOM 763 O O . THR A 1 94 ? 6.674 -1.222 -19.162 1.00 93.81 94 THR A O 1
ATOM 766 N N . MET A 1 95 ? 5.013 -0.163 -18.082 1.00 93.50 95 MET A N 1
ATOM 767 C CA . MET A 1 95 ? 4.931 0.955 -19.027 1.00 93.50 95 MET A CA 1
ATOM 768 C C . MET A 1 95 ? 6.040 1.987 -18.792 1.00 93.50 95 MET A C 1
ATOM 770 O O . MET A 1 95 ? 6.535 2.583 -19.745 1.00 93.50 95 MET A O 1
ATOM 774 N N . VAL A 1 96 ? 6.431 2.205 -17.532 1.00 93.75 96 VAL A N 1
ATOM 775 C CA . VAL A 1 96 ? 7.496 3.153 -17.159 1.00 93.75 96 VAL A CA 1
ATOM 776 C C . VAL A 1 96 ? 8.884 2.542 -17.357 1.00 93.75 96 VAL A C 1
ATOM 778 O O . VAL A 1 96 ? 9.791 3.216 -17.845 1.00 93.75 96 VAL A O 1
ATOM 781 N N . TRP A 1 97 ? 9.043 1.266 -17.004 1.00 93.44 97 TRP A N 1
ATOM 782 C CA . TRP A 1 97 ? 10.284 0.501 -17.123 1.00 93.44 97 TRP A CA 1
ATOM 783 C C . TRP A 1 97 ? 10.080 -0.686 -18.069 1.00 93.44 97 TRP A C 1
ATOM 785 O O . TRP A 1 97 ? 9.990 -1.833 -17.618 1.00 93.44 97 TRP A O 1
ATOM 795 N N . PRO A 1 98 ? 9.982 -0.434 -19.386 1.00 91.44 98 PRO A N 1
ATOM 796 C CA . PRO A 1 98 ? 9.820 -1.505 -20.353 1.00 91.44 98 PRO A CA 1
ATOM 797 C C . PRO A 1 98 ? 11.040 -2.426 -20.345 1.00 91.44 98 PRO A C 1
ATOM 799 O O . PRO A 1 98 ? 12.172 -2.000 -20.097 1.00 91.44 98 PRO A O 1
ATOM 802 N N . TYR A 1 99 ? 10.808 -3.698 -20.669 1.00 87.94 99 TYR A N 1
ATOM 803 C CA . TYR A 1 99 ? 11.892 -4.661 -20.807 1.00 87.94 99 TYR A CA 1
ATOM 804 C C . TYR A 1 99 ? 12.887 -4.187 -21.884 1.00 87.94 99 TYR A C 1
ATOM 806 O O . TYR A 1 99 ? 12.467 -3.893 -23.012 1.00 87.94 99 TYR A O 1
ATOM 814 N N . PRO A 1 100 ? 14.194 -4.113 -21.573 1.00 88.31 100 PRO A N 1
ATOM 815 C CA . PRO A 1 100 ? 15.180 -3.610 -22.514 1.00 88.31 100 PRO A CA 1
ATOM 816 C C . PRO A 1 100 ? 15.311 -4.555 -23.711 1.00 88.31 100 PRO A C 1
ATOM 818 O O . PRO A 1 100 ? 15.523 -5.757 -23.560 1.00 88.31 100 PRO A O 1
ATOM 821 N N . GLN A 1 101 ? 15.221 -4.004 -24.920 1.00 90.19 101 GLN A N 1
ATOM 822 C CA . GLN A 1 101 ? 15.473 -4.754 -26.149 1.00 90.19 101 GLN A CA 1
ATOM 823 C C . GLN A 1 101 ? 16.981 -4.787 -26.402 1.00 90.19 101 GLN A C 1
ATOM 825 O O . GLN A 1 101 ? 17.576 -3.781 -26.786 1.00 90.19 101 GLN A O 1
ATOM 830 N N . LEU A 1 102 ? 17.607 -5.935 -26.142 1.00 92.19 102 LEU A N 1
ATOM 831 C CA . LEU A 1 102 ? 19.045 -6.138 -26.315 1.00 92.19 102 LEU A CA 1
ATOM 832 C C . LEU A 1 102 ? 19.309 -7.092 -27.481 1.00 92.19 102 LEU A C 1
ATOM 834 O O . LEU A 1 102 ? 18.615 -8.096 -27.637 1.00 92.19 102 LEU A O 1
ATOM 838 N N . SER A 1 103 ? 20.340 -6.806 -28.280 1.00 94.50 103 SER A N 1
ATOM 839 C CA . SER A 1 103 ? 20.775 -7.734 -29.324 1.00 94.50 103 SER A CA 1
ATOM 840 C C . SER A 1 103 ? 21.397 -8.999 -28.708 1.00 94.50 103 SER A C 1
ATOM 842 O O . SER A 1 103 ? 21.962 -8.938 -27.608 1.00 94.50 103 SER A O 1
ATOM 844 N N . PRO A 1 104 ? 21.361 -10.149 -29.412 1.00 92.94 104 PRO A N 1
ATOM 845 C CA . PRO A 1 104 ? 22.021 -11.373 -28.954 1.00 92.94 104 PRO A CA 1
ATOM 846 C C . PRO A 1 104 ? 23.510 -11.182 -28.638 1.00 92.94 104 PRO A C 1
ATOM 848 O O . PRO A 1 104 ? 24.018 -11.779 -27.694 1.00 92.94 104 PRO A O 1
ATOM 851 N N . GLU A 1 105 ? 24.192 -10.309 -29.381 1.00 92.56 105 GLU A N 1
ATOM 852 C CA . GLU A 1 105 ? 25.604 -9.961 -29.182 1.00 92.56 105 GLU A CA 1
ATOM 853 C C . GLU A 1 105 ? 25.841 -9.258 -27.838 1.00 92.56 105 GLU A C 1
ATOM 855 O O . GLU A 1 105 ? 26.746 -9.633 -27.092 1.00 92.56 105 GLU A O 1
ATOM 860 N N . ILE A 1 106 ? 24.997 -8.279 -27.484 1.00 91.69 106 ILE A N 1
ATOM 861 C CA . ILE A 1 106 ? 25.069 -7.587 -26.189 1.00 91.69 106 ILE A CA 1
ATOM 862 C C . ILE A 1 106 ? 24.784 -8.574 -25.053 1.00 91.69 106 ILE A C 1
ATOM 864 O O . ILE A 1 106 ? 25.506 -8.595 -24.056 1.00 91.69 106 ILE A O 1
ATOM 868 N N . ILE A 1 107 ? 23.776 -9.436 -25.212 1.00 91.38 107 ILE A N 1
ATOM 869 C CA . ILE A 1 107 ? 23.448 -10.475 -24.226 1.00 91.38 107 ILE A CA 1
ATOM 870 C C . ILE A 1 107 ? 24.632 -11.433 -24.031 1.00 91.38 107 ILE A C 1
ATOM 872 O O . ILE A 1 107 ? 24.983 -11.744 -22.892 1.00 91.38 107 ILE A O 1
ATOM 876 N N . ALA A 1 108 ? 25.262 -11.888 -25.118 1.00 91.56 108 ALA A N 1
ATOM 877 C CA . ALA A 1 108 ? 26.434 -12.757 -25.062 1.00 91.56 108 ALA A CA 1
ATOM 878 C C . ALA A 1 108 ? 27.596 -12.077 -24.326 1.00 91.56 108 ALA A C 1
ATOM 880 O O . ALA A 1 108 ? 28.168 -12.675 -23.417 1.00 91.56 108 ALA A O 1
ATOM 881 N N . LYS A 1 109 ? 27.874 -10.802 -24.629 1.00 91.06 109 LYS A N 1
ATOM 882 C CA . LYS A 1 109 ? 28.901 -10.008 -23.942 1.00 91.06 109 LYS A CA 1
ATOM 883 C C . LYS A 1 109 ? 28.680 -9.955 -22.425 1.00 91.06 109 LYS A C 1
ATOM 885 O O . LYS A 1 109 ? 29.603 -10.240 -21.671 1.00 91.06 109 LYS A O 1
ATOM 890 N N . TYR A 1 110 ? 27.469 -9.629 -21.965 1.00 86.19 110 TYR A N 1
ATOM 891 C CA . TYR A 1 110 ? 27.182 -9.542 -20.524 1.00 86.19 110 TYR A CA 1
ATOM 892 C C . TYR A 1 110 ? 27.181 -10.904 -19.818 1.00 86.19 110 TYR A C 1
ATOM 894 O O . TYR A 1 110 ? 27.535 -10.982 -18.643 1.00 86.19 110 TYR A O 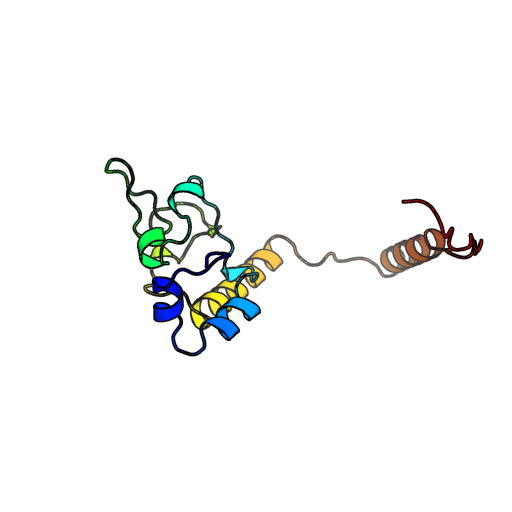1
ATOM 902 N N . ARG A 1 111 ? 26.824 -11.991 -20.513 1.00 87.31 111 ARG A N 1
ATOM 903 C CA . ARG A 1 111 ? 26.949 -13.350 -19.960 1.00 87.31 111 ARG A CA 1
ATOM 904 C C . ARG A 1 111 ? 28.411 -13.756 -19.765 1.00 87.31 111 ARG A C 1
ATOM 906 O O . ARG A 1 111 ? 28.723 -14.368 -18.749 1.00 87.31 111 ARG A O 1
ATOM 913 N N . LEU A 1 112 ? 29.294 -13.388 -20.694 1.00 80.12 112 LEU A N 1
ATOM 914 C CA . LEU A 1 112 ? 30.729 -13.672 -20.594 1.00 80.12 112 LEU A CA 1
ATOM 915 C C . LEU A 1 112 ? 31.382 -12.895 -19.441 1.00 80.12 112 LEU A C 1
ATOM 917 O O . LEU A 1 112 ? 32.046 -13.511 -18.616 1.00 80.12 112 LEU A O 1
ATOM 921 N N . LEU A 1 113 ? 31.083 -11.597 -19.298 1.00 71.81 113 LEU A N 1
ATOM 922 C CA . LEU A 1 113 ? 31.579 -10.772 -18.180 1.00 71.81 113 LEU A CA 1
ATOM 923 C C . LEU A 1 113 ? 31.197 -11.345 -16.806 1.00 71.81 113 LEU A C 1
ATOM 925 O O . LEU A 1 113 ? 32.018 -11.385 -15.896 1.00 71.81 113 LEU A O 1
ATOM 929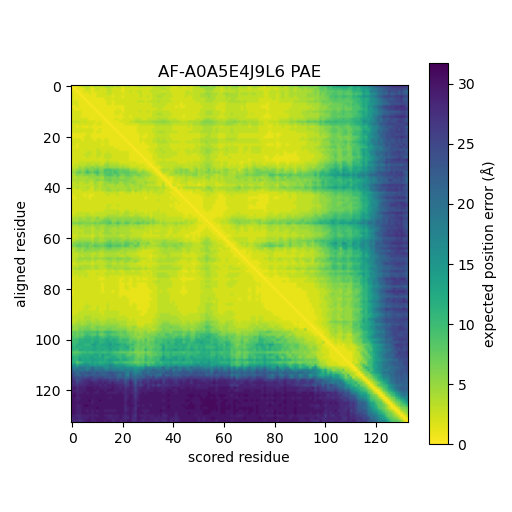 N N . LYS A 1 114 ? 29.968 -11.862 -16.669 1.00 64.81 114 LYS A N 1
ATOM 930 C CA . LYS A 1 114 ? 29.520 -12.516 -15.430 1.00 64.81 114 LYS A CA 1
ATOM 931 C C . LYS A 1 114 ? 30.298 -13.802 -15.118 1.00 64.81 114 LYS A C 1
ATOM 933 O O . LYS A 1 114 ? 30.376 -14.199 -13.963 1.00 64.81 114 LYS A O 1
ATOM 938 N N . THR A 1 115 ? 30.831 -14.471 -16.136 1.00 59.88 115 THR A N 1
ATOM 939 C CA . THR A 1 115 ? 31.595 -15.714 -15.966 1.00 59.88 115 THR A CA 1
ATOM 940 C C . THR A 1 115 ? 33.045 -15.415 -15.565 1.00 59.88 115 THR A C 1
ATOM 942 O O . THR A 1 115 ? 33.632 -16.182 -14.814 1.00 59.88 115 THR A O 1
ATOM 945 N N . GLU A 1 116 ? 33.601 -14.277 -15.994 1.00 59.66 116 GLU A N 1
ATOM 946 C CA . GLU A 1 116 ? 34.958 -13.836 -15.631 1.00 59.66 116 GLU A CA 1
ATOM 947 C C . GLU A 1 116 ? 35.050 -13.254 -14.204 1.00 59.66 116 GLU A C 1
ATOM 949 O O . GLU A 1 116 ? 36.067 -13.442 -13.542 1.00 59.66 116 GLU A O 1
ATOM 954 N N . GLU A 1 117 ? 33.990 -12.614 -13.685 1.00 57.03 117 GLU A N 1
ATOM 955 C CA . GLU A 1 117 ? 33.950 -12.071 -12.308 1.00 57.03 117 GLU A CA 1
ATOM 956 C C . GLU A 1 117 ? 33.701 -13.125 -11.205 1.00 57.03 117 GLU A C 1
ATOM 958 O O . GLU A 1 117 ? 33.881 -12.827 -10.027 1.00 57.03 117 GLU A O 1
ATOM 963 N N . TYR A 1 118 ? 33.320 -14.359 -11.559 1.00 52.31 118 TYR A N 1
ATOM 964 C CA . TYR A 1 118 ? 33.051 -15.457 -10.614 1.00 52.31 118 TYR A CA 1
ATOM 965 C C . TYR A 1 118 ? 33.928 -16.694 -10.874 1.00 52.31 118 TYR A C 1
ATOM 967 O O . TYR A 1 118 ? 33.459 -17.826 -10.755 1.00 52.31 118 TYR A O 1
ATOM 975 N N . ASN A 1 119 ? 35.220 -16.513 -11.160 1.00 52.44 119 ASN A N 1
ATOM 976 C CA . ASN A 1 119 ? 36.198 -17.565 -10.858 1.00 52.44 119 ASN A CA 1
ATOM 977 C C . ASN A 1 119 ? 36.447 -17.577 -9.340 1.00 52.44 119 ASN A C 1
ATOM 979 O O . ASN A 1 119 ? 37.466 -17.105 -8.847 1.00 52.44 119 ASN A O 1
ATOM 983 N N . VAL A 1 120 ? 35.456 -18.078 -8.598 1.00 54.00 120 VAL A N 1
ATOM 984 C CA . VAL A 1 120 ? 35.559 -18.448 -7.180 1.00 54.00 120 VAL A CA 1
ATOM 985 C C . VAL A 1 120 ? 36.178 -19.846 -7.129 1.00 54.00 120 VAL A C 1
ATOM 987 O O . VAL A 1 120 ? 35.509 -20.824 -6.815 1.00 54.00 120 VAL A O 1
ATOM 990 N N . ASP A 1 121 ? 37.436 -19.945 -7.540 1.00 51.22 121 ASP A N 1
ATOM 991 C CA . ASP A 1 121 ? 38.278 -21.120 -7.305 1.00 51.22 121 ASP A CA 1
ATOM 992 C C . ASP A 1 121 ? 39.635 -20.642 -6.786 1.00 51.22 121 ASP A C 1
ATOM 994 O O . ASP A 1 121 ? 40.671 -20.796 -7.422 1.00 51.22 121 ASP A O 1
ATOM 998 N N . ASP A 1 122 ? 39.585 -19.970 -5.638 1.00 48.34 122 ASP A N 1
ATOM 999 C CA . ASP A 1 122 ? 40.691 -19.954 -4.685 1.00 48.34 122 ASP A CA 1
ATOM 1000 C C . ASP A 1 122 ? 40.114 -20.495 -3.374 1.00 48.34 122 ASP A C 1
ATOM 1002 O O . ASP A 1 122 ? 39.679 -19.778 -2.469 1.00 48.34 122 ASP A O 1
ATOM 1006 N N . SER A 1 123 ? 39.974 -21.818 -3.343 1.00 52.72 123 SER A N 1
ATOM 1007 C CA . SER A 1 123 ? 39.779 -22.567 -2.116 1.00 52.72 123 SER A CA 1
ATOM 1008 C C . SER A 1 123 ? 41.069 -22.499 -1.293 1.00 52.72 123 SER A C 1
ATOM 1010 O O . SER A 1 123 ? 41.974 -23.305 -1.497 1.00 52.72 123 SER A O 1
ATOM 1012 N N . GLU A 1 124 ? 41.142 -21.591 -0.324 1.00 43.28 124 GLU A N 1
ATOM 1013 C CA . GLU A 1 124 ? 41.972 -21.815 0.859 1.00 43.28 124 GLU A CA 1
ATOM 1014 C C . GLU A 1 124 ? 41.074 -21.971 2.085 1.00 43.28 124 GLU A C 1
ATOM 1016 O O . GLU A 1 124 ? 40.593 -21.013 2.692 1.00 43.28 124 GLU A O 1
ATOM 1021 N N . ASP A 1 125 ? 40.860 -23.244 2.424 1.00 52.75 125 ASP A N 1
ATOM 1022 C CA . ASP A 1 125 ? 40.563 -23.719 3.770 1.00 52.75 125 ASP A CA 1
ATOM 1023 C C . ASP A 1 125 ? 41.380 -22.926 4.804 1.00 52.75 125 ASP A C 1
ATOM 1025 O O . ASP A 1 125 ? 42.574 -23.160 5.003 1.00 52.75 125 ASP A O 1
ATOM 1029 N N . SER A 1 126 ? 40.719 -22.026 5.525 1.00 42.78 126 SER A N 1
ATOM 1030 C CA . SER A 1 126 ? 41.165 -21.600 6.849 1.00 42.78 126 SER A CA 1
ATOM 1031 C C . SER A 1 126 ? 40.171 -22.158 7.862 1.00 42.78 126 SER A C 1
ATOM 1033 O O . SER A 1 126 ? 38.986 -21.833 7.877 1.00 42.78 126 SER A O 1
ATOM 1035 N N . LYS A 1 127 ? 40.692 -23.120 8.623 1.00 50.12 127 LYS A N 1
ATOM 1036 C CA . LYS A 1 127 ? 40.043 -23.948 9.642 1.00 50.12 127 LYS A CA 1
ATOM 1037 C C . LYS A 1 127 ? 39.239 -23.130 10.666 1.00 50.12 127 LYS A C 1
ATOM 1039 O O . LYS A 1 127 ? 39.518 -21.950 10.853 1.00 50.12 127 LYS A O 1
ATOM 1044 N N . PRO A 1 128 ? 38.287 -23.767 11.372 1.00 45.44 128 PRO A N 1
ATOM 1045 C CA . PRO A 1 128 ? 37.608 -23.131 12.490 1.00 45.44 128 PRO A CA 1
ATOM 1046 C C . PRO A 1 128 ? 38.601 -22.943 13.642 1.00 45.44 128 PRO A C 1
ATOM 1048 O O . PRO A 1 128 ? 39.133 -23.927 14.156 1.00 45.44 128 PRO A O 1
ATOM 1051 N N . ASP A 1 129 ? 38.839 -21.696 14.043 1.00 41.81 129 ASP A N 1
ATOM 1052 C CA . ASP A 1 129 ? 39.462 -21.411 15.333 1.00 41.81 129 ASP A CA 1
ATOM 1053 C C . ASP A 1 129 ? 38.385 -21.527 16.418 1.00 41.81 129 ASP A C 1
ATOM 1055 O O . ASP A 1 129 ? 37.545 -20.646 16.618 1.00 41.81 129 ASP A O 1
ATOM 1059 N N . ASP A 1 130 ? 38.406 -22.683 17.078 1.00 46.47 130 ASP A N 1
ATOM 1060 C CA . ASP A 1 130 ? 37.971 -22.831 18.461 1.00 46.47 130 ASP A CA 1
ATOM 1061 C C . ASP A 1 130 ? 38.797 -21.898 19.382 1.00 46.47 130 ASP A C 1
ATOM 1063 O O . ASP A 1 130 ? 39.984 -21.677 19.157 1.00 46.47 130 ASP A O 1
ATOM 1067 N N . GLU A 1 131 ? 38.156 -21.451 20.470 1.00 45.06 131 GLU A N 1
ATOM 1068 C CA . GLU A 1 131 ? 38.670 -20.678 21.625 1.00 45.06 131 GLU A CA 1
ATOM 1069 C C . GLU A 1 131 ? 38.785 -19.140 21.479 1.00 45.06 131 GLU A C 1
ATOM 1071 O O . GLU A 1 131 ? 39.662 -18.605 20.815 1.00 45.06 131 GLU A O 1
ATOM 1076 N N . TYR A 1 132 ? 37.931 -18.381 22.184 1.00 42.00 132 TYR A N 1
ATOM 1077 C CA . TYR A 1 132 ? 38.172 -17.895 23.561 1.00 42.00 132 TYR A CA 1
ATOM 1078 C C . TYR A 1 132 ? 37.005 -16.992 24.035 1.00 42.00 132 TYR A C 1
ATOM 1080 O O . TYR A 1 132 ? 36.767 -15.943 23.450 1.00 42.00 132 TYR A O 1
ATOM 1088 N N . TYR A 1 133 ? 36.347 -17.433 25.122 1.00 51.50 133 TYR A N 1
ATOM 1089 C CA . TYR A 1 133 ? 35.448 -16.739 26.077 1.00 51.50 133 TYR A CA 1
ATOM 1090 C C . TYR A 1 133 ? 34.332 -15.795 25.588 1.00 51.50 133 TYR A C 1
ATOM 1092 O O . TYR A 1 133 ? 34.612 -14.642 25.197 1.00 51.50 133 TYR A O 1
#